Protein AF-A0A8T6C058-F1 (afdb_monomer)

Mean predicted aligned error: 5.4 Å

pLDDT: mean 85.82, std 13.47, range [37.56, 97.75]

Foldseek 3Di:
DKFKWKADKDDLDCVCVVVRVVRRCVDPQVVFAKKKWWWDDPPVATIIGIGGTPVRDDPPRDRPPIDMDMDDAPAKDKDKFFDPDPVVQVVVVVCVQPPVPDPDPGCSPIWMWMWHADPVRGIMIMIIDHDDD

Nearest PDB structures (foldseek):
  3gk6-assembly1_A  TM=6.425E-01  e=3.868E-03  Vibrio cholerae
  5xbi-assembly1_A  TM=6.183E-01  e=6.406E-03  Pseudomonas aeruginosa PAO1
  5xql-assembly1_A  TM=5.427E-01  e=1.577E-03  Pseudomonas aeruginosa
  5xbw-assembly1_C  TM=5.398E-01  e=9.485E-03  Pseudomonas aeruginosa PAO1
  5yc9-assembly1_C  TM=4.622E-01  e=5.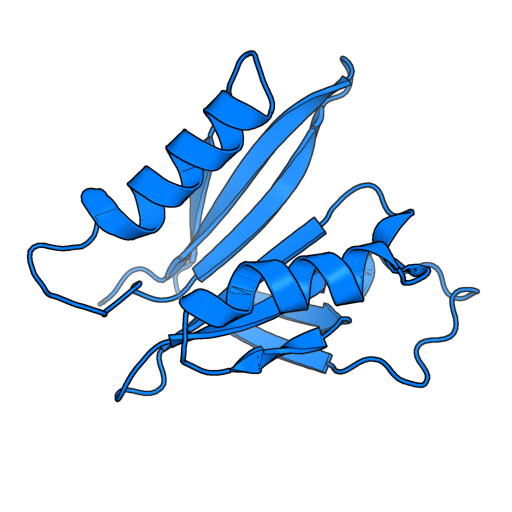119E-03  Pseudomonas aeruginosa

Structure (mmCIF, N/CA/C/O backbone):
data_AF-A0A8T6C058-F1
#
_entry.id   AF-A0A8T6C058-F1
#
loop_
_atom_site.group_PDB
_atom_site.id
_atom_site.type_symbol
_atom_site.label_atom_id
_atom_site.label_alt_id
_atom_site.label_comp_id
_atom_site.label_asym_id
_atom_site.label_entity_id
_atom_site.label_seq_id
_atom_site.pdbx_PDB_ins_code
_atom_site.Cartn_x
_atom_site.Cartn_y
_atom_site.Cartn_z
_atom_site.occupancy
_atom_site.B_iso_or_equiv
_atom_site.auth_seq_id
_atom_site.auth_comp_id
_atom_site.auth_asym_id
_atom_site.auth_atom_id
_atom_site.pdbx_PDB_model_num
ATOM 1 N N . MET A 1 1 ? -14.883 -6.422 -4.041 1.00 85.31 1 MET A N 1
ATOM 2 C CA . MET A 1 1 ? -14.403 -5.047 -4.307 1.00 85.31 1 MET A CA 1
ATOM 3 C C . MET A 1 1 ? -13.048 -5.140 -4.971 1.00 85.31 1 MET A C 1
ATOM 5 O O . MET A 1 1 ? -12.182 -5.838 -4.462 1.00 85.31 1 MET A O 1
ATOM 9 N N . LYS A 1 2 ? -12.894 -4.464 -6.107 1.00 91.44 2 LYS A N 1
ATOM 10 C CA . LYS A 1 2 ? -11.725 -4.571 -6.974 1.00 91.44 2 LYS A CA 1
ATOM 11 C C . LYS A 1 2 ? -10.902 -3.288 -6.917 1.00 91.44 2 LYS A C 1
ATOM 13 O O . LYS A 1 2 ? -11.465 -2.199 -7.030 1.00 91.44 2 LYS A O 1
ATOM 18 N N . PHE A 1 3 ? -9.592 -3.429 -6.763 1.00 93.88 3 PHE A N 1
ATOM 19 C CA . PHE A 1 3 ? -8.631 -2.335 -6.740 1.00 93.88 3 PHE A CA 1
ATOM 20 C C . PHE A 1 3 ? -7.533 -2.603 -7.762 1.00 93.88 3 PHE A C 1
ATOM 22 O O . PHE A 1 3 ? -7.009 -3.711 -7.842 1.00 93.88 3 PHE A O 1
ATOM 29 N N . THR A 1 4 ? -7.165 -1.572 -8.514 1.00 96.62 4 THR A N 1
ATOM 30 C CA . THR A 1 4 ? -6.049 -1.635 -9.458 1.00 96.62 4 THR A CA 1
ATOM 31 C C . THR A 1 4 ? -5.044 -0.563 -9.080 1.00 96.62 4 THR A C 1
ATOM 33 O O . THR A 1 4 ? -5.399 0.618 -9.001 1.00 96.62 4 THR A O 1
ATOM 36 N N . PHE A 1 5 ? -3.804 -0.975 -8.864 1.00 97.25 5 PHE A N 1
ATOM 37 C CA . PHE A 1 5 ? -2.679 -0.134 -8.491 1.00 97.25 5 PHE A CA 1
ATOM 38 C C . PHE A 1 5 ? -1.667 -0.048 -9.629 1.00 97.25 5 PHE A C 1
ATOM 40 O O . PHE A 1 5 ? -1.576 -0.944 -10.474 1.00 97.25 5 PHE A O 1
ATOM 47 N N . VAL A 1 6 ? -0.911 1.045 -9.633 1.00 97.75 6 VAL A N 1
ATOM 48 C CA . VAL A 1 6 ? 0.228 1.270 -10.528 1.00 97.75 6 VAL A CA 1
ATOM 49 C C . VAL A 1 6 ? 1.418 1.708 -9.683 1.00 97.75 6 VAL A C 1
ATOM 51 O O . VAL A 1 6 ? 1.252 2.527 -8.776 1.00 97.75 6 VAL A O 1
ATOM 54 N N . GLY A 1 7 ? 2.594 1.137 -9.929 1.00 97.69 7 GLY A N 1
ATOM 55 C CA . GLY A 1 7 ? 3.755 1.342 -9.067 1.00 97.69 7 GLY A CA 1
ATOM 56 C C . GLY A 1 7 ? 4.865 0.329 -9.307 1.00 97.69 7 GLY A C 1
ATOM 57 O O . GLY A 1 7 ? 5.223 0.063 -10.450 1.00 97.69 7 GLY A O 1
ATOM 58 N N . PHE A 1 8 ? 5.427 -0.206 -8.227 1.00 97.38 8 PHE A N 1
ATOM 59 C CA . PHE A 1 8 ? 6.530 -1.157 -8.268 1.00 97.38 8 PHE A CA 1
ATOM 60 C C . PHE A 1 8 ? 6.234 -2.384 -7.420 1.00 97.38 8 PHE A C 1
ATOM 62 O O . PHE A 1 8 ? 5.919 -2.279 -6.231 1.00 97.38 8 PHE A O 1
ATOM 69 N N . GLN A 1 9 ? 6.414 -3.551 -8.030 1.00 95.25 9 GLN A N 1
ATOM 70 C CA . GLN A 1 9 ? 6.396 -4.813 -7.314 1.00 95.25 9 GLN A CA 1
ATOM 71 C C . GLN A 1 9 ? 7.735 -5.042 -6.599 1.00 95.25 9 GLN A C 1
ATOM 73 O O . GLN A 1 9 ? 8.812 -4.891 -7.180 1.00 95.25 9 GLN A O 1
ATOM 78 N N . GLY A 1 10 ? 7.652 -5.398 -5.322 1.00 90.69 10 GLY A N 1
ATOM 79 C CA . GLY A 1 10 ? 8.772 -5.849 -4.511 1.00 90.69 10 GLY A CA 1
ATOM 80 C C . GLY A 1 10 ? 8.901 -7.371 -4.476 1.00 90.69 10 GLY A C 1
ATOM 81 O O . GLY A 1 10 ? 8.236 -8.092 -5.219 1.00 90.69 10 GLY A O 1
ATOM 82 N N . SER A 1 11 ? 9.786 -7.866 -3.613 1.00 86.75 11 SER A N 1
ATOM 83 C CA . SER A 1 11 ? 9.957 -9.307 -3.390 1.00 86.75 11 SER A CA 1
ATOM 84 C C . SER A 1 11 ? 9.071 -9.815 -2.247 1.00 86.75 11 SER A C 1
ATOM 86 O O . SER A 1 11 ? 8.401 -9.031 -1.581 1.00 86.75 11 SER A O 1
ATOM 88 N N . SER A 1 12 ? 9.088 -11.125 -1.998 1.00 81.81 12 SER A N 1
ATOM 89 C CA . SER A 1 12 ? 8.447 -11.735 -0.828 1.00 81.81 12 SER A CA 1
ATOM 90 C C . SER A 1 12 ? 9.237 -11.551 0.480 1.00 81.81 12 SER A C 1
ATOM 92 O O . SER A 1 12 ? 8.798 -12.008 1.535 1.00 81.81 12 SER A O 1
ATOM 94 N N . ASP A 1 13 ? 10.422 -10.930 0.420 1.00 80.75 13 ASP A N 1
ATOM 95 C CA . ASP A 1 13 ? 11.242 -10.579 1.579 1.00 80.75 13 ASP A CA 1
ATOM 96 C C . ASP A 1 13 ? 10.950 -9.139 2.021 1.00 80.75 13 ASP A C 1
ATOM 98 O O . ASP A 1 13 ? 11.353 -8.165 1.372 1.00 80.75 13 ASP A O 1
ATOM 102 N N . LEU A 1 14 ? 10.286 -9.002 3.169 1.00 78.31 14 LEU A N 1
ATOM 103 C CA . LEU A 1 14 ? 9.921 -7.711 3.756 1.00 78.31 14 LEU A CA 1
ATOM 104 C C . LEU A 1 14 ? 11.133 -6.839 4.111 1.00 78.31 14 LEU A C 1
ATOM 106 O O . LEU A 1 14 ? 10.982 -5.623 4.221 1.00 78.31 14 LEU A O 1
ATOM 110 N N . ALA A 1 15 ? 12.340 -7.404 4.235 1.00 81.94 15 ALA A N 1
ATOM 111 C CA . ALA A 1 15 ? 13.553 -6.604 4.401 1.00 81.94 15 ALA A CA 1
ATOM 112 C C . ALA A 1 15 ? 13.831 -5.698 3.184 1.00 81.94 15 ALA A C 1
ATOM 114 O O . ALA A 1 15 ? 14.503 -4.679 3.326 1.00 81.94 15 ALA A O 1
ATOM 115 N N . THR A 1 16 ? 13.272 -6.027 2.012 1.00 85.69 16 THR A N 1
ATOM 116 C CA . THR A 1 16 ? 13.389 -5.250 0.762 1.00 85.69 16 THR A CA 1
ATOM 117 C C . THR A 1 16 ? 12.280 -4.204 0.576 1.00 85.69 16 THR A C 1
ATOM 119 O O . THR A 1 16 ? 12.274 -3.449 -0.402 1.00 85.69 16 THR A O 1
ATOM 122 N N . LEU A 1 17 ? 11.325 -4.120 1.510 1.00 86.44 17 LEU A N 1
ATOM 123 C CA . LEU A 1 17 ? 10.255 -3.120 1.480 1.00 86.44 17 LEU A CA 1
ATOM 124 C C . LEU A 1 17 ? 10.787 -1.671 1.460 1.00 86.44 17 LEU A C 1
ATOM 126 O O . LEU A 1 17 ? 10.306 -0.894 0.628 1.00 86.44 17 LEU A O 1
ATOM 130 N N . PRO A 1 18 ? 11.801 -1.286 2.268 1.00 90.00 18 PRO A N 1
ATOM 131 C CA . PRO A 1 18 ? 12.387 0.054 2.202 1.00 90.00 18 PRO A CA 1
ATOM 132 C C . PRO A 1 18 ? 12.962 0.404 0.824 1.00 90.00 18 PRO A C 1
ATOM 134 O O . PRO A 1 18 ? 12.781 1.529 0.362 1.00 90.00 18 PRO A O 1
ATOM 137 N N . ASP A 1 19 ? 13.586 -0.553 0.131 1.00 92.94 19 ASP A N 1
ATOM 138 C CA . ASP A 1 19 ? 14.139 -0.334 -1.214 1.00 92.94 19 ASP A CA 1
ATOM 139 C C . ASP A 1 19 ? 13.031 -0.078 -2.242 1.00 92.94 19 ASP A C 1
ATOM 141 O O . ASP A 1 19 ? 13.172 0.748 -3.146 1.00 92.94 19 ASP A O 1
ATOM 145 N N . THR A 1 20 ? 11.891 -0.753 -2.079 1.00 94.69 20 THR A N 1
ATOM 146 C CA . THR A 1 20 ? 10.724 -0.579 -2.954 1.00 94.69 20 THR A CA 1
ATOM 147 C C . THR A 1 20 ? 10.085 0.794 -2.740 1.00 94.69 20 THR A C 1
ATOM 149 O O . THR A 1 20 ? 9.782 1.490 -3.711 1.00 94.69 20 THR A O 1
ATOM 152 N N . TRP A 1 21 ? 9.972 1.239 -1.485 1.00 94.44 21 TRP A N 1
ATOM 153 C CA . TRP A 1 21 ? 9.559 2.605 -1.154 1.00 94.44 21 TRP A CA 1
ATOM 154 C C . TRP A 1 21 ? 10.536 3.660 -1.672 1.00 94.44 21 TRP A C 1
ATOM 156 O O . TRP A 1 21 ? 10.098 4.676 -2.205 1.00 94.44 21 TRP A O 1
ATOM 166 N N . ALA A 1 22 ? 11.846 3.425 -1.573 1.00 95.38 22 ALA A N 1
ATOM 167 C CA . ALA A 1 22 ? 12.855 4.337 -2.106 1.00 95.38 22 ALA A CA 1
ATOM 168 C C . ALA A 1 22 ? 12.751 4.465 -3.635 1.00 95.38 22 ALA A C 1
ATOM 170 O O . ALA A 1 22 ? 12.794 5.573 -4.170 1.00 95.38 22 ALA A O 1
ATOM 171 N N . LYS A 1 23 ? 12.544 3.343 -4.339 1.00 96.44 23 LYS A N 1
ATOM 172 C CA . LYS A 1 23 ? 12.295 3.328 -5.787 1.00 96.44 23 LYS A CA 1
ATOM 173 C C . LYS A 1 23 ? 11.014 4.086 -6.147 1.00 96.44 23 LYS A C 1
ATOM 175 O O . LYS A 1 23 ? 11.028 4.889 -7.077 1.00 96.44 23 LYS A O 1
ATOM 180 N N . PHE A 1 24 ? 9.932 3.870 -5.397 1.00 96.31 24 PHE A N 1
ATOM 181 C CA . PHE A 1 24 ? 8.680 4.605 -5.567 1.00 96.31 24 PHE A CA 1
ATOM 182 C C . PHE A 1 24 ? 8.864 6.112 -5.346 1.00 96.31 24 PHE A C 1
ATOM 184 O O . PHE A 1 24 ? 8.458 6.899 -6.198 1.00 96.31 24 PHE A O 1
ATOM 191 N N . GLY A 1 25 ? 9.546 6.510 -4.269 1.00 95.12 25 GLY A N 1
ATOM 192 C CA . GLY A 1 25 ? 9.810 7.907 -3.910 1.00 95.12 25 GLY A CA 1
ATOM 193 C C . GLY A 1 25 ? 10.654 8.683 -4.926 1.00 95.12 25 GLY A C 1
ATOM 194 O O . GLY A 1 25 ? 10.600 9.907 -4.954 1.00 95.12 25 GLY A O 1
ATOM 195 N N . ALA A 1 26 ? 11.409 7.989 -5.782 1.00 95.56 26 ALA A N 1
ATOM 196 C CA . ALA A 1 26 ? 12.155 8.591 -6.887 1.00 95.56 26 ALA A CA 1
ATOM 197 C C . ALA A 1 26 ? 11.331 8.733 -8.185 1.00 95.56 26 ALA A C 1
ATOM 199 O O . ALA A 1 26 ? 11.856 9.200 -9.196 1.00 95.56 26 ALA A O 1
ATOM 200 N N . SER A 1 27 ? 10.068 8.298 -8.187 1.00 96.06 27 SER A N 1
ATOM 201 C CA . SER A 1 27 ? 9.197 8.296 -9.364 1.00 96.06 27 SER A CA 1
ATOM 202 C C . SER A 1 27 ? 8.190 9.446 -9.361 1.00 96.06 27 SER A C 1
ATOM 204 O O . SER A 1 27 ? 7.859 9.999 -8.316 1.00 96.06 27 SER A O 1
ATOM 206 N N . VAL A 1 28 ? 7.629 9.749 -10.535 1.00 94.62 28 VAL A N 1
ATOM 207 C CA . VAL A 1 28 ? 6.572 10.766 -10.692 1.00 94.62 28 VAL A CA 1
ATOM 208 C C . VAL A 1 28 ? 5.283 10.422 -9.929 1.00 94.62 28 VAL A C 1
ATOM 210 O O . VAL A 1 28 ? 4.520 11.313 -9.570 1.00 94.62 28 VAL A O 1
ATOM 213 N N . LEU A 1 29 ? 5.038 9.142 -9.624 1.00 94.88 29 LEU A N 1
ATOM 214 C CA . LEU A 1 29 ? 3.856 8.732 -8.856 1.00 94.88 29 LEU A CA 1
ATOM 215 C C . LEU A 1 29 ? 3.925 9.170 -7.387 1.00 94.88 29 LEU A C 1
ATOM 217 O O . LEU A 1 29 ? 2.875 9.288 -6.761 1.00 94.88 29 LEU A O 1
ATOM 221 N N . ALA A 1 30 ? 5.119 9.450 -6.851 1.00 93.38 30 ALA A N 1
ATOM 222 C CA . ALA A 1 30 ? 5.297 9.916 -5.474 1.00 93.38 30 ALA A CA 1
ATOM 223 C C . ALA A 1 30 ? 4.881 11.382 -5.254 1.00 93.38 30 ALA A C 1
ATOM 225 O O . ALA A 1 30 ? 4.850 11.851 -4.117 1.00 93.38 30 ALA A O 1
ATOM 226 N N . GLU A 1 31 ? 4.573 12.119 -6.327 1.00 92.31 31 GLU A N 1
ATOM 227 C CA . GLU A 1 31 ? 4.012 13.475 -6.252 1.00 92.31 31 GLU A CA 1
ATOM 228 C C . GLU A 1 31 ? 2.495 13.467 -5.991 1.00 92.31 31 GLU A C 1
ATOM 230 O O . GLU A 1 31 ? 1.895 14.514 -5.731 1.00 92.31 31 GLU A O 1
ATOM 235 N N . LEU A 1 32 ? 1.856 12.295 -6.068 1.00 92.44 32 LEU A N 1
ATOM 236 C CA . LEU A 1 32 ? 0.431 12.129 -5.806 1.00 92.44 32 LEU A CA 1
ATOM 237 C C . LEU A 1 32 ? 0.152 12.087 -4.290 1.00 92.44 32 LEU A C 1
ATOM 239 O O . LEU A 1 32 ? 1.017 11.732 -3.501 1.00 92.44 32 LEU A O 1
ATOM 243 N N . PRO A 1 33 ? -1.054 12.473 -3.838 1.00 86.69 33 PRO A N 1
ATOM 244 C CA . PRO A 1 33 ? -1.325 12.620 -2.405 1.00 86.69 33 PRO A CA 1
ATOM 245 C C . PRO A 1 33 ? -1.521 11.290 -1.663 1.00 86.69 33 PRO A C 1
ATOM 247 O O . PRO A 1 33 ? -1.264 11.224 -0.461 1.00 86.69 33 PRO A O 1
ATOM 250 N N . ASP A 1 34 ? -1.996 10.259 -2.367 1.00 91.88 34 ASP A N 1
ATOM 251 C CA . ASP A 1 34 ? -2.386 8.982 -1.776 1.00 91.88 34 ASP A CA 1
ATOM 252 C C . ASP A 1 34 ? -1.421 7.889 -2.239 1.00 91.88 34 ASP A C 1
ATOM 254 O O . ASP A 1 34 ? -1.418 7.506 -3.411 1.00 91.88 34 ASP A O 1
ATOM 258 N N . HIS A 1 35 ? -0.633 7.361 -1.306 1.00 95.12 35 HIS A N 1
ATOM 259 C CA . HIS A 1 35 ? 0.310 6.271 -1.558 1.00 95.12 35 HIS A CA 1
ATOM 260 C C . HIS A 1 35 ? -0.200 4.979 -0.951 1.00 95.12 35 HIS A C 1
ATOM 262 O O . HIS A 1 35 ? -0.945 4.992 0.026 1.00 95.12 35 HIS A O 1
ATOM 268 N N . SER A 1 36 ? 0.180 3.846 -1.519 1.00 95.62 36 SER A N 1
ATOM 269 C CA . SER A 1 36 ? -0.309 2.547 -1.086 1.00 95.62 36 SER A CA 1
ATOM 270 C C . SER A 1 36 ? 0.793 1.504 -1.034 1.00 95.62 36 SER A C 1
ATOM 272 O O . SER A 1 36 ? 1.661 1.476 -1.902 1.00 95.62 36 SER A O 1
ATOM 274 N N . CYS A 1 37 ? 0.704 0.617 -0.048 1.00 94.50 37 CYS A N 1
ATOM 275 C CA . CYS A 1 37 ? 1.421 -0.648 -0.008 1.00 94.50 37 CYS A CA 1
ATOM 276 C C . CYS A 1 37 ? 0.395 -1.785 0.002 1.00 94.50 37 CYS A C 1
ATOM 278 O O . CYS A 1 37 ? -0.492 -1.819 0.852 1.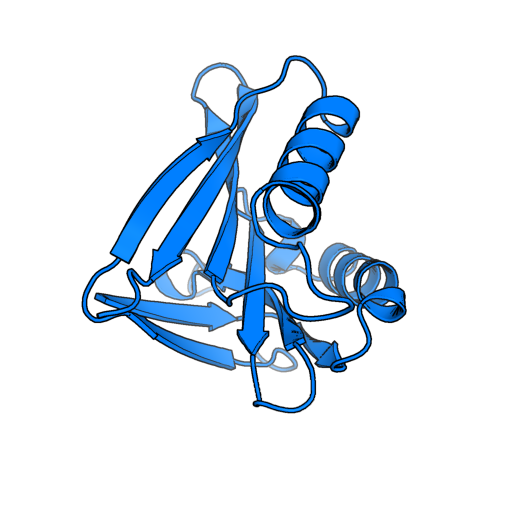00 94.50 37 CYS A O 1
ATOM 280 N N . VAL A 1 38 ? 0.484 -2.697 -0.958 1.00 93.56 38 VAL A N 1
ATOM 281 C CA . VAL A 1 38 ? -0.360 -3.891 -1.027 1.00 93.56 38 VAL A CA 1
ATOM 282 C C . VAL A 1 38 ? 0.479 -5.086 -0.620 1.00 93.56 38 VAL A C 1
ATOM 284 O O . VAL A 1 38 ? 1.521 -5.333 -1.218 1.00 93.56 38 VAL A O 1
ATOM 287 N N . TYR A 1 39 ? 0.010 -5.835 0.366 1.00 89.19 39 TYR A N 1
ATOM 288 C CA . TYR A 1 39 ? 0.601 -7.083 0.823 1.00 89.19 39 TYR A CA 1
ATOM 289 C C . TYR A 1 39 ? -0.206 -8.240 0.229 1.00 89.19 39 TYR A C 1
ATOM 291 O O . TYR A 1 39 ? -1.416 -8.338 0.449 1.00 89.19 39 TYR A O 1
ATOM 299 N N . VAL A 1 40 ? 0.449 -9.103 -0.545 1.00 85.94 40 VAL A N 1
ATOM 300 C CA . VAL A 1 40 ? -0.159 -10.249 -1.232 1.00 85.94 40 VAL A CA 1
ATOM 301 C C . VAL A 1 40 ? 0.514 -11.533 -0.740 1.00 85.94 40 VAL A C 1
ATOM 303 O O . VAL A 1 40 ? 1.657 -11.806 -1.120 1.00 85.94 40 VAL A O 1
ATOM 306 N N . PRO A 1 41 ? -0.162 -12.325 0.108 1.00 80.19 41 PRO A N 1
ATOM 307 C CA . PRO A 1 41 ? 0.326 -13.631 0.522 1.00 80.19 41 PRO A CA 1
ATOM 308 C C . PRO A 1 41 ? 0.321 -14.591 -0.668 1.00 80.19 41 PRO A C 1
ATOM 310 O O . PRO A 1 41 ? -0.683 -14.697 -1.371 1.00 80.19 41 PRO A O 1
ATOM 313 N N . ASP A 1 42 ? 1.416 -15.315 -0.880 1.00 72.38 42 ASP A N 1
ATOM 314 C CA . ASP A 1 42 ? 1.537 -16.324 -1.946 1.00 72.38 42 ASP A CA 1
ATOM 315 C C . ASP A 1 42 ? 1.563 -17.770 -1.409 1.00 72.38 42 ASP A C 1
ATOM 317 O O . ASP A 1 42 ? 1.757 -18.727 -2.159 1.00 72.38 42 ASP A O 1
ATOM 321 N N . GLY A 1 43 ? 1.345 -17.936 -0.099 1.00 66.69 43 GLY A N 1
ATOM 322 C CA . GLY A 1 43 ? 1.386 -19.223 0.600 1.00 66.69 43 GLY A CA 1
ATOM 323 C C . GLY A 1 43 ? 2.786 -19.665 1.044 1.00 66.69 43 GLY A C 1
ATOM 324 O O . GLY A 1 43 ? 2.894 -20.652 1.770 1.00 66.69 43 GLY A O 1
ATOM 325 N N . VAL A 1 44 ? 3.841 -18.942 0.657 1.00 67.06 44 VAL A N 1
ATOM 326 C CA . VAL A 1 44 ? 5.231 -19.156 1.105 1.00 67.06 44 VAL A CA 1
ATOM 327 C C . VAL A 1 44 ? 5.758 -17.935 1.865 1.00 67.06 44 VAL A C 1
ATOM 329 O O . VAL A 1 44 ? 6.517 -18.075 2.821 1.00 67.06 44 VAL A O 1
ATOM 332 N N . GLY A 1 45 ? 5.320 -16.745 1.472 1.00 70.94 45 GLY A N 1
ATOM 333 C CA . GLY A 1 45 ? 5.597 -15.473 2.112 1.00 70.94 45 GLY A CA 1
ATOM 334 C C . GLY A 1 45 ? 4.586 -14.421 1.669 1.00 70.94 45 GLY A C 1
ATOM 335 O O . GLY A 1 45 ? 3.439 -14.732 1.332 1.00 70.94 45 GLY A O 1
ATOM 336 N N . VAL A 1 46 ? 5.010 -13.159 1.692 1.00 77.94 46 VAL A N 1
ATOM 337 C CA . VAL A 1 46 ? 4.154 -12.019 1.361 1.00 77.94 46 VAL A CA 1
ATOM 338 C C . VAL A 1 46 ? 4.902 -11.109 0.407 1.00 77.94 46 VAL A C 1
ATOM 340 O O . VAL A 1 46 ? 5.855 -10.444 0.801 1.00 77.94 46 VAL A O 1
ATOM 343 N N . THR A 1 47 ? 4.461 -11.075 -0.847 1.00 87.31 47 THR A N 1
ATOM 344 C CA . THR A 1 47 ? 4.951 -10.093 -1.817 1.00 87.31 47 THR A CA 1
ATOM 345 C C . THR A 1 47 ? 4.327 -8.740 -1.508 1.00 87.31 47 THR A C 1
ATOM 347 O O . THR A 1 47 ? 3.125 -8.660 -1.249 1.00 87.31 47 THR A O 1
ATOM 350 N N . HIS A 1 48 ? 5.113 -7.668 -1.562 1.00 90.50 48 HIS A N 1
ATOM 351 C CA . HIS A 1 48 ? 4.589 -6.308 -1.451 1.00 90.50 48 HIS A CA 1
ATOM 352 C C . HIS A 1 48 ? 4.594 -5.567 -2.787 1.00 90.50 48 HIS A C 1
ATOM 354 O O . HIS A 1 48 ? 5.414 -5.816 -3.670 1.00 90.50 48 HIS A O 1
ATOM 360 N N . PHE A 1 49 ? 3.682 -4.613 -2.924 1.00 95.56 49 PHE A N 1
ATOM 361 C CA . PHE A 1 49 ? 3.589 -3.710 -4.064 1.00 95.56 49 PHE A CA 1
ATOM 362 C C . PHE A 1 49 ? 3.392 -2.288 -3.560 1.00 95.56 49 PHE A C 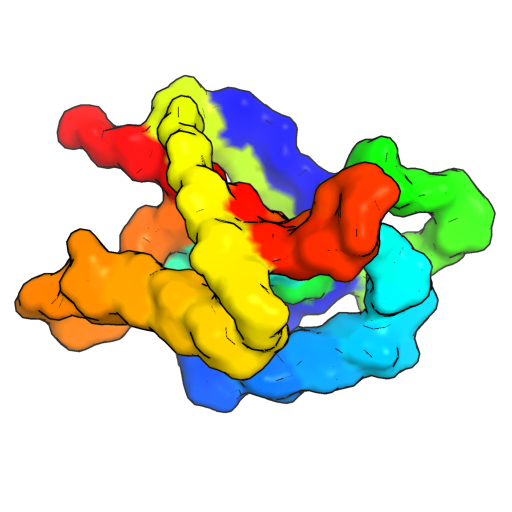1
ATOM 364 O O . PHE A 1 49 ? 2.423 -2.019 -2.853 1.00 95.56 49 PHE A O 1
ATOM 371 N N . VAL A 1 50 ? 4.282 -1.373 -3.935 1.00 97.25 50 VAL A N 1
ATOM 372 C CA . VAL A 1 50 ? 4.188 0.040 -3.548 1.00 97.25 50 VAL A CA 1
ATOM 373 C C . VAL A 1 50 ? 3.734 0.852 -4.748 1.00 97.25 50 VAL A C 1
ATOM 375 O O . VAL A 1 50 ? 4.336 0.772 -5.817 1.00 97.25 50 VAL A O 1
ATOM 378 N N . GLY A 1 51 ? 2.687 1.649 -4.587 1.00 97.38 51 GLY A N 1
ATOM 379 C CA . GLY A 1 51 ? 2.126 2.399 -5.699 1.00 97.38 51 GLY A CA 1
ATOM 380 C C . GLY A 1 51 ? 0.998 3.333 -5.306 1.00 97.38 51 GLY A C 1
ATOM 381 O O . GLY A 1 51 ? 0.880 3.762 -4.163 1.00 97.38 51 GLY A O 1
ATOM 382 N N . VAL A 1 52 ? 0.149 3.630 -6.280 1.00 97.12 52 VAL A N 1
ATOM 383 C CA . VAL A 1 52 ? -1.047 4.464 -6.128 1.00 97.12 52 VAL A CA 1
ATOM 384 C C . VAL A 1 52 ? -2.240 3.778 -6.781 1.00 97.12 52 VAL A C 1
ATOM 386 O O . VAL A 1 52 ? -2.077 2.924 -7.656 1.00 97.12 52 VAL A O 1
ATOM 389 N N . LEU A 1 53 ? -3.456 4.159 -6.393 1.00 96.25 53 LEU A N 1
ATOM 390 C CA . LEU A 1 53 ? -4.662 3.701 -7.082 1.00 96.25 53 LEU A CA 1
ATOM 391 C C . LEU A 1 53 ? -4.673 4.227 -8.522 1.00 96.25 53 LEU A C 1
ATOM 393 O O . LEU A 1 53 ? -4.655 5.434 -8.742 1.00 96.25 53 LEU A O 1
ATOM 397 N N . SER A 1 54 ? -4.790 3.327 -9.498 1.00 95.75 54 SER A N 1
ATOM 398 C CA . SER A 1 54 ? -4.847 3.657 -10.933 1.00 95.75 54 SER A CA 1
ATOM 399 C C . SER A 1 54 ? -5.904 4.717 -11.255 1.00 95.75 54 SER A C 1
ATOM 401 O O . SER A 1 54 ? -5.626 5.674 -11.965 1.00 95.75 54 SER A O 1
ATOM 403 N N . ALA A 1 55 ? -7.091 4.615 -10.648 1.00 94.31 55 ALA A N 1
ATOM 404 C CA . ALA A 1 55 ? -8.189 5.569 -10.818 1.00 94.31 55 ALA A CA 1
ATOM 405 C C . ALA A 1 55 ? -7.894 6.983 -10.273 1.00 94.31 55 ALA A C 1
ATOM 407 O O . ALA A 1 55 ? -8.705 7.892 -10.450 1.00 94.31 55 ALA A O 1
ATOM 408 N N . LYS A 1 56 ? -6.781 7.165 -9.554 1.00 93.81 56 LYS A N 1
ATOM 409 C CA . LYS A 1 56 ? -6.307 8.450 -9.027 1.00 93.81 56 LYS A CA 1
ATOM 410 C C . LYS A 1 56 ? -5.124 9.011 -9.813 1.00 93.81 56 LYS A C 1
ATOM 412 O O . LYS A 1 56 ? -4.711 10.129 -9.520 1.00 93.81 56 LYS A O 1
ATOM 417 N N . VAL A 1 57 ? -4.603 8.277 -10.797 1.00 95.06 57 VAL A N 1
ATOM 418 C CA . VAL A 1 57 ? -3.521 8.762 -11.654 1.00 95.06 57 VAL A CA 1
ATOM 419 C C . VAL A 1 57 ? -4.104 9.673 -12.740 1.00 95.06 57 VAL A C 1
ATOM 421 O O . VAL A 1 57 ? -4.978 9.235 -13.485 1.00 95.06 57 VAL A O 1
ATOM 424 N N . PRO A 1 58 ? -3.651 10.933 -12.854 1.00 95.19 58 PRO A N 1
ATOM 425 C CA . PRO A 1 58 ? -4.046 11.807 -13.952 1.00 95.19 58 PRO A CA 1
ATOM 426 C C . PRO A 1 58 ? -3.563 11.293 -15.315 1.00 95.19 58 PRO A C 1
ATOM 428 O O . PRO A 1 58 ? -2.421 10.859 -15.439 1.00 95.19 58 PRO A O 1
ATOM 431 N N . ASP A 1 59 ? -4.370 11.479 -16.363 1.00 94.06 59 ASP A N 1
ATOM 432 C CA . ASP A 1 59 ? -4.087 10.996 -17.730 1.00 94.06 59 ASP A CA 1
ATOM 433 C C . ASP A 1 59 ? -2.757 11.488 -18.337 1.00 94.06 59 ASP A C 1
ATOM 435 O O . ASP A 1 59 ? -2.261 10.916 -19.305 1.00 94.06 59 ASP A O 1
ATOM 439 N N . HIS A 1 60 ? -2.185 12.575 -17.809 1.00 92.25 60 HIS A N 1
ATOM 440 C CA . HIS A 1 60 ? -0.931 13.148 -18.302 1.00 92.25 60 HIS A CA 1
ATOM 441 C C . HIS A 1 60 ? 0.323 12.497 -17.705 1.00 92.25 60 HIS A C 1
ATOM 443 O O . HIS A 1 60 ? 1.422 12.780 -18.181 1.00 92.25 60 HIS A O 1
ATOM 449 N N . ILE A 1 61 ? 0.188 11.669 -16.663 1.00 93.44 61 ILE A N 1
ATOM 450 C CA . ILE A 1 61 ? 1.319 10.938 -16.095 1.00 93.44 61 ILE A CA 1
ATOM 451 C C . ILE A 1 61 ? 1.560 9.690 -16.955 1.00 93.44 61 ILE A C 1
ATOM 453 O O . ILE A 1 61 ? 0.689 8.819 -17.013 1.00 93.44 61 ILE A O 1
ATOM 457 N N . PRO A 1 62 ? 2.720 9.565 -17.627 1.00 92.44 62 PRO A N 1
ATOM 458 C CA . PRO A 1 62 ? 3.028 8.370 -18.396 1.00 92.44 62 PRO A CA 1
ATOM 459 C C . PRO A 1 62 ? 3.203 7.179 -17.450 1.00 92.44 62 PRO A C 1
ATOM 461 O O . PRO A 1 62 ? 3.964 7.248 -16.486 1.00 92.44 62 PRO A O 1
ATOM 464 N N . LEU A 1 63 ? 2.513 6.078 -17.746 1.00 93.88 63 LEU A N 1
ATOM 465 C CA . LEU A 1 63 ? 2.582 4.847 -16.951 1.00 93.88 63 LEU A CA 1
ATOM 466 C C . LEU A 1 63 ? 3.624 3.841 -17.469 1.00 93.88 63 LEU A C 1
ATOM 468 O O . LEU A 1 63 ? 3.759 2.742 -16.934 1.00 93.88 63 LEU A O 1
ATOM 472 N N . GLU A 1 64 ? 4.369 4.203 -18.513 1.00 92.75 64 GLU A N 1
ATOM 473 C CA . GLU A 1 64 ? 5.444 3.377 -19.058 1.00 92.75 64 GLU A CA 1
ATOM 474 C C . GLU A 1 64 ? 6.551 3.183 -18.011 1.00 92.75 64 GLU A C 1
ATOM 476 O O . GLU A 1 64 ? 7.087 4.146 -17.467 1.00 92.75 64 GLU A O 1
ATOM 481 N N . GLY A 1 65 ? 6.903 1.926 -17.733 1.00 91.19 65 GLY A N 1
ATOM 482 C CA . GLY A 1 65 ? 7.930 1.580 -16.745 1.00 91.19 65 GLY A CA 1
ATOM 483 C C . GLY A 1 65 ? 7.414 1.340 -15.324 1.00 91.19 65 GLY A C 1
ATOM 484 O O . GLY A 1 65 ? 8.227 1.039 -14.449 1.00 91.19 65 GLY A O 1
ATOM 485 N N . PHE A 1 66 ? 6.098 1.419 -15.103 1.00 96.50 66 PHE A N 1
ATOM 486 C CA . PHE A 1 66 ? 5.457 0.981 -13.864 1.00 96.50 66 PHE A CA 1
ATOM 487 C C . PHE A 1 66 ? 4.787 -0.384 -14.029 1.00 96.50 66 PHE A C 1
ATOM 489 O O . PHE A 1 66 ? 4.248 -0.715 -15.087 1.00 96.50 66 PHE A O 1
ATOM 496 N N . ASP A 1 67 ? 4.790 -1.151 -12.947 1.00 97.38 67 ASP A N 1
ATOM 497 C CA . ASP A 1 67 ? 4.029 -2.384 -12.817 1.00 97.38 67 ASP A CA 1
ATOM 498 C C . ASP A 1 67 ? 2.555 -2.057 -12.525 1.00 97.38 67 ASP A C 1
ATOM 500 O O . ASP A 1 67 ? 2.230 -0.986 -11.999 1.00 97.38 67 ASP A O 1
ATOM 504 N N . SER A 1 68 ? 1.653 -2.996 -12.820 1.00 96.94 68 SER A N 1
ATOM 505 C CA . SER A 1 68 ? 0.247 -2.910 -12.419 1.00 96.94 68 SER A CA 1
ATOM 506 C C . SER A 1 68 ? -0.153 -4.132 -11.607 1.00 96.94 68 SER A C 1
ATOM 508 O O . SER A 1 68 ? 0.158 -5.262 -11.981 1.00 96.94 68 SER A O 1
ATOM 510 N N . LEU A 1 69 ? -0.860 -3.889 -10.505 1.00 96.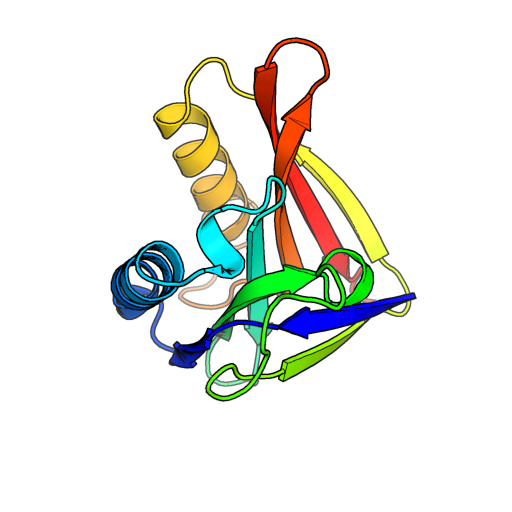00 69 LEU A N 1
ATOM 511 C CA . LEU A 1 69 ? -1.386 -4.929 -9.633 1.00 96.00 69 LEU A CA 1
ATOM 512 C C . LEU A 1 69 ? -2.894 -4.770 -9.496 1.00 96.00 69 LEU A C 1
ATOM 514 O O . LEU A 1 69 ? -3.391 -3.709 -9.123 1.00 96.00 69 LEU A O 1
ATOM 518 N N . GLU A 1 70 ? -3.613 -5.851 -9.748 1.00 95.19 70 GLU A N 1
ATOM 519 C CA . GLU A 1 70 ? -5.040 -5.950 -9.495 1.00 95.19 70 GLU A CA 1
ATOM 520 C C . GLU A 1 70 ? -5.282 -6.878 -8.307 1.00 95.19 70 GLU A C 1
ATOM 522 O O . GLU A 1 70 ? -4.779 -7.999 -8.279 1.00 95.19 70 GLU A O 1
ATOM 527 N N . VAL A 1 71 ? -6.060 -6.409 -7.333 1.00 90.88 71 VAL A N 1
ATOM 528 C CA . VAL A 1 71 ? -6.506 -7.210 -6.191 1.00 90.88 71 VAL A CA 1
ATOM 529 C C . VAL A 1 71 ? -8.014 -7.105 -6.039 1.00 90.88 71 VAL A C 1
ATOM 531 O O . VAL A 1 71 ? -8.615 -6.043 -6.226 1.00 90.88 71 VAL A O 1
ATOM 534 N N . GLU A 1 72 ? -8.632 -8.223 -5.684 1.00 89.56 72 GLU A N 1
ATOM 535 C CA . GLU A 1 72 ? -10.063 -8.315 -5.449 1.00 89.56 72 GLU A CA 1
ATOM 536 C C . GLU A 1 72 ? -10.323 -8.943 -4.081 1.00 89.56 72 GLU A C 1
ATOM 538 O O . GLU A 1 72 ? -9.830 -10.025 -3.779 1.00 89.56 72 GLU A O 1
ATOM 543 N N . TYR A 1 73 ? -11.102 -8.245 -3.255 1.00 84.94 73 TYR A N 1
ATOM 544 C CA . TYR A 1 73 ? -11.537 -8.718 -1.942 1.00 84.94 73 TYR A CA 1
ATOM 545 C C . TYR A 1 73 ? -13.047 -8.873 -1.925 1.00 84.94 73 TYR A C 1
ATOM 547 O O . TYR A 1 73 ? -13.765 -7.899 -2.153 1.00 84.94 73 TYR A O 1
ATOM 555 N N . GLU A 1 74 ? -13.541 -10.076 -1.653 1.00 80.19 74 GLU A N 1
ATOM 556 C CA . GLU A 1 74 ? -14.978 -10.353 -1.620 1.00 80.19 74 GLU A CA 1
ATOM 557 C C . GLU A 1 74 ? -15.654 -9.658 -0.428 1.00 80.19 74 GLU A C 1
ATOM 559 O O . GLU A 1 74 ? -16.649 -8.951 -0.604 1.00 80.19 74 GLU A O 1
ATOM 564 N N . PHE A 1 75 ? -15.026 -9.732 0.750 1.00 78.44 75 PHE A N 1
ATOM 565 C CA . PHE A 1 75 ? -15.524 -9.153 2.000 1.00 78.44 75 PHE A CA 1
ATOM 566 C C . PHE A 1 75 ? -14.501 -8.190 2.622 1.00 78.44 75 PHE A C 1
ATOM 568 O O . PHE A 1 75 ? -13.855 -8.529 3.618 1.00 78.44 75 PHE A O 1
ATOM 575 N N . PRO A 1 76 ? -14.307 -6.990 2.042 1.00 84.56 76 PRO A N 1
ATOM 57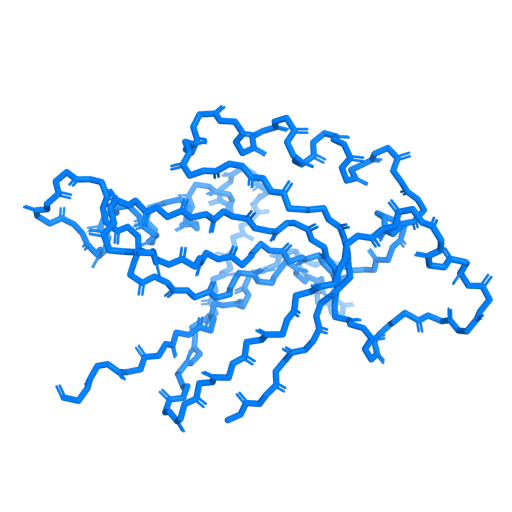6 C CA . PRO A 1 76 ? -13.356 -6.037 2.580 1.00 84.56 76 PRO A CA 1
ATOM 577 C C . PRO A 1 76 ? -13.884 -5.402 3.871 1.00 84.56 76 PRO A C 1
ATOM 579 O O . PRO A 1 76 ? -15.040 -4.984 3.950 1.00 84.56 76 PRO A O 1
ATOM 582 N N . THR A 1 77 ? -13.011 -5.258 4.861 1.00 86.00 77 THR A N 1
ATOM 583 C CA . THR A 1 77 ? -13.215 -4.381 6.017 1.00 86.00 77 THR A CA 1
ATOM 584 C C . THR A 1 77 ? -12.133 -3.309 6.049 1.00 86.00 77 THR A C 1
ATOM 586 O O . THR A 1 77 ? -11.030 -3.515 5.539 1.00 86.00 77 THR A O 1
ATOM 589 N N . THR A 1 78 ? -12.449 -2.161 6.645 1.00 90.38 78 THR A N 1
ATOM 590 C CA . THR A 1 78 ? -11.559 -1.000 6.677 1.00 90.38 78 THR A CA 1
ATOM 591 C C . THR A 1 78 ? -11.264 -0.583 8.111 1.00 90.38 78 THR A C 1
ATOM 593 O O . THR A 1 78 ? -12.176 -0.432 8.926 1.00 90.38 78 THR A O 1
ATOM 596 N N . ARG A 1 79 ? -9.990 -0.326 8.416 1.00 90.81 79 ARG A N 1
ATOM 597 C CA . ARG A 1 79 ? -9.537 0.247 9.688 1.00 90.81 79 ARG A CA 1
ATOM 598 C C . ARG A 1 79 ? -8.753 1.528 9.429 1.00 90.81 79 ARG A C 1
ATOM 600 O O . ARG A 1 79 ? -7.860 1.554 8.594 1.00 90.81 79 ARG A O 1
ATOM 607 N N . ILE A 1 80 ? -9.076 2.589 10.165 1.00 93.94 80 ILE A N 1
ATOM 608 C CA . ILE A 1 80 ? -8.355 3.864 10.085 1.00 93.94 80 ILE A CA 1
ATOM 609 C C . ILE A 1 80 ? -7.357 3.954 11.236 1.00 93.94 80 ILE A C 1
ATOM 611 O O . ILE A 1 80 ? -7.729 3.794 12.400 1.00 93.94 80 ILE A O 1
ATOM 615 N N . LEU A 1 81 ? -6.100 4.238 10.907 1.00 93.69 8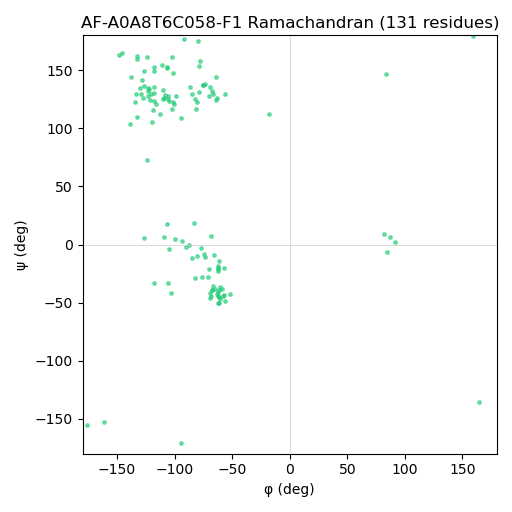1 LEU A N 1
ATOM 616 C CA . LEU A 1 81 ? -5.042 4.543 11.859 1.00 93.69 81 LEU A CA 1
ATOM 617 C C . LEU A 1 81 ? -4.661 6.016 11.749 1.00 93.69 81 LEU A C 1
ATOM 619 O O . LEU A 1 81 ? -4.300 6.503 10.681 1.00 93.69 81 LEU A O 1
ATOM 623 N N . THR A 1 82 ? -4.710 6.721 12.873 1.00 93.88 82 THR A N 1
ATOM 624 C CA . THR A 1 82 ? -4.277 8.117 12.985 1.00 93.88 82 THR A CA 1
ATOM 625 C C . THR A 1 82 ? -3.119 8.227 13.967 1.00 93.88 82 THR A C 1
ATOM 627 O O . THR A 1 82 ? -3.042 7.475 14.948 1.00 93.88 82 THR A O 1
ATOM 630 N N . ALA A 1 83 ? -2.238 9.192 13.744 1.00 89.75 83 ALA A N 1
ATOM 631 C CA . ALA A 1 83 ? -1.125 9.493 14.632 1.00 89.75 83 ALA A CA 1
ATOM 632 C C . ALA A 1 83 ? -0.804 10.990 14.600 1.00 89.75 83 ALA A C 1
ATOM 634 O O . ALA A 1 83 ? -1.244 11.694 13.690 1.00 89.75 83 ALA A O 1
ATOM 635 N N . GLU A 1 84 ? -0.061 11.471 15.595 1.00 87.44 84 GLU A N 1
ATOM 636 C CA . GLU A 1 84 ? 0.363 12.875 15.636 1.00 87.44 84 GLU A CA 1
ATOM 637 C C . GLU A 1 84 ? 1.602 13.119 14.768 1.00 87.44 84 GLU A C 1
ATOM 639 O O . GLU A 1 84 ? 1.763 14.210 14.220 1.00 87.44 84 GLU A O 1
ATOM 644 N N . THR A 1 85 ? 2.451 12.098 14.604 1.00 87.75 85 THR A N 1
ATOM 645 C CA . THR A 1 85 ? 3.646 12.154 13.753 1.00 87.75 85 THR A CA 1
ATOM 646 C C . THR A 1 85 ? 3.660 11.046 12.707 1.00 87.75 85 THR A C 1
ATOM 648 O O . THR A 1 85 ? 2.971 10.029 12.820 1.00 87.75 85 THR A O 1
ATOM 651 N N . GLU A 1 86 ? 4.474 11.241 11.672 1.00 86.12 86 GLU A N 1
ATOM 652 C CA . GLU A 1 86 ? 4.679 10.250 10.619 1.00 86.12 86 GLU A CA 1
ATOM 653 C C . GLU A 1 86 ? 5.404 9.004 11.135 1.00 86.12 86 GLU A C 1
ATOM 655 O O . GLU A 1 86 ? 5.003 7.894 10.788 1.00 86.12 86 GLU A O 1
ATOM 660 N N . GLU A 1 87 ? 6.395 9.150 12.024 1.00 87.69 87 GLU A N 1
ATOM 661 C CA . GLU A 1 87 ? 7.057 7.987 12.625 1.00 87.69 87 GLU A CA 1
ATOM 662 C C . GLU A 1 87 ? 6.093 7.173 13.494 1.00 87.69 87 GLU A C 1
ATOM 664 O O . GLU A 1 87 ? 6.130 5.941 13.494 1.00 87.69 87 GLU A O 1
ATOM 669 N N . GLU A 1 88 ? 5.203 7.844 14.230 1.00 90.69 88 GLU A N 1
ATOM 670 C CA . GLU A 1 88 ? 4.197 7.165 15.041 1.00 90.69 88 GLU A CA 1
ATOM 671 C C . GLU A 1 88 ? 3.167 6.444 14.161 1.00 90.69 88 GLU A C 1
ATOM 673 O O . GLU A 1 88 ? 2.778 5.316 14.479 1.00 90.69 88 GLU A O 1
ATOM 678 N N . LEU A 1 89 ? 2.755 7.056 13.045 1.00 91.38 89 LEU A N 1
ATOM 679 C CA . LEU A 1 89 ? 1.868 6.425 12.072 1.00 91.38 89 LEU A CA 1
ATOM 680 C C . LEU A 1 89 ? 2.518 5.176 11.472 1.00 91.38 89 LEU A C 1
ATOM 682 O O . LEU A 1 89 ? 1.919 4.105 11.522 1.00 91.38 89 LEU A O 1
ATOM 686 N N . ALA A 1 90 ? 3.757 5.290 10.985 1.00 86.69 90 ALA A N 1
ATOM 687 C CA . ALA A 1 90 ? 4.509 4.172 10.422 1.00 86.69 90 ALA A CA 1
ATOM 688 C C . ALA A 1 90 ? 4.653 3.022 11.431 1.00 86.69 90 ALA A C 1
ATOM 690 O O . ALA A 1 90 ? 4.396 1.865 11.100 1.00 86.69 90 ALA A O 1
ATOM 691 N N . ARG A 1 91 ? 4.967 3.334 12.697 1.00 87.25 91 ARG A N 1
ATOM 692 C CA . ARG A 1 91 ? 5.018 2.337 13.775 1.00 87.25 91 ARG A CA 1
ATOM 693 C C . ARG A 1 91 ? 3.662 1.668 14.003 1.00 87.25 91 ARG A C 1
ATOM 695 O O . ARG A 1 91 ? 3.617 0.453 14.150 1.00 87.25 91 ARG A O 1
ATOM 702 N N . LYS A 1 92 ? 2.561 2.428 14.049 1.00 90.44 92 LYS A N 1
A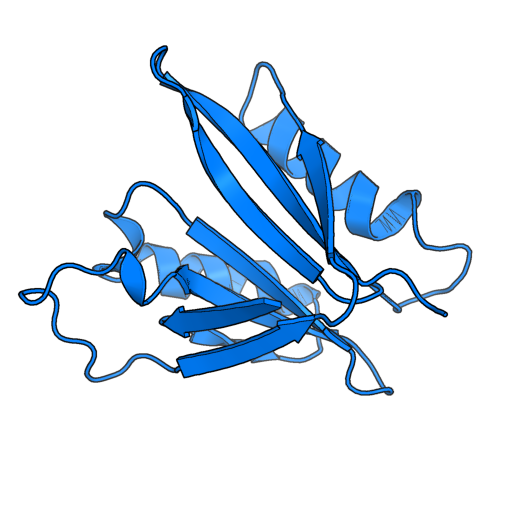TOM 703 C CA . LYS A 1 92 ? 1.205 1.879 14.238 1.00 90.44 92 LYS A CA 1
ATOM 704 C C . LYS A 1 92 ? 0.807 0.938 13.106 1.00 90.44 92 LYS A C 1
ATOM 706 O O . LYS A 1 92 ? 0.188 -0.085 13.377 1.00 90.44 92 LYS A O 1
ATOM 711 N N . ILE A 1 93 ? 1.162 1.268 11.867 1.00 88.31 93 ILE A N 1
ATOM 712 C CA . ILE A 1 93 ? 0.882 0.408 10.717 1.00 88.31 93 ILE A CA 1
ATOM 713 C C . ILE A 1 93 ? 1.739 -0.858 10.771 1.00 88.31 93 ILE A C 1
ATOM 715 O O . ILE A 1 93 ? 1.208 -1.960 10.654 1.00 88.31 93 ILE A O 1
ATOM 719 N N . TYR A 1 94 ? 3.039 -0.720 11.045 1.00 82.06 94 TYR A N 1
ATOM 720 C CA . TYR A 1 94 ? 3.924 -1.866 11.235 1.00 82.06 94 TYR A CA 1
ATOM 721 C C . TYR A 1 94 ? 3.409 -2.791 12.343 1.00 82.06 94 TYR A C 1
ATOM 723 O O . TYR A 1 94 ? 3.272 -3.991 12.127 1.00 82.06 94 TYR A O 1
ATOM 731 N N . GLU A 1 95 ? 3.055 -2.250 13.512 1.00 82.81 95 GLU A N 1
ATOM 732 C CA . GLU A 1 95 ? 2.456 -3.014 14.612 1.00 82.81 95 GLU A CA 1
ATOM 733 C C . GLU A 1 95 ? 1.127 -3.663 14.219 1.00 82.81 95 GLU A C 1
ATOM 735 O O . GLU A 1 95 ? 0.856 -4.778 14.646 1.00 82.81 95 GLU A O 1
ATOM 740 N N . PHE A 1 96 ? 0.298 -3.010 13.408 1.00 84.44 96 PHE A N 1
ATOM 741 C CA . PHE A 1 96 ? -0.938 -3.621 12.935 1.00 84.44 96 PHE A CA 1
ATOM 742 C C . PHE A 1 96 ? -0.645 -4.868 12.085 1.00 84.44 96 PHE A C 1
ATOM 744 O O . PHE A 1 96 ? -1.164 -5.945 12.368 1.00 84.44 96 PHE A O 1
ATOM 751 N N . TRP A 1 97 ? 0.240 -4.752 11.093 1.00 78.00 97 TRP A N 1
ATOM 752 C CA . TRP A 1 97 ? 0.555 -5.869 10.201 1.00 78.00 97 TRP A CA 1
ATOM 753 C C . TRP A 1 97 ? 1.370 -6.979 10.873 1.00 78.00 97 TRP A C 1
ATOM 755 O O . TRP A 1 97 ? 1.271 -8.135 10.465 1.00 78.00 97 TRP A O 1
ATOM 765 N N . THR A 1 98 ? 2.167 -6.649 11.896 1.00 72.38 98 THR A N 1
ATOM 766 C CA . THR A 1 98 ? 3.092 -7.597 12.543 1.00 72.38 98 THR A CA 1
ATOM 767 C C . THR A 1 98 ? 2.654 -8.094 13.919 1.00 72.38 98 THR A C 1
ATOM 769 O O . THR A 1 98 ? 2.953 -9.233 14.251 1.00 72.38 98 THR A O 1
ATOM 772 N N . ARG A 1 99 ? 1.960 -7.289 14.735 1.00 62.19 99 ARG A N 1
ATOM 773 C CA . ARG A 1 99 ? 1.582 -7.629 16.123 1.00 62.19 99 ARG A CA 1
ATOM 774 C C . ARG A 1 99 ? 0.118 -8.028 16.259 1.00 62.19 99 ARG A C 1
ATOM 776 O O . ARG A 1 99 ? -0.168 -8.987 16.965 1.00 62.19 99 ARG A O 1
ATOM 7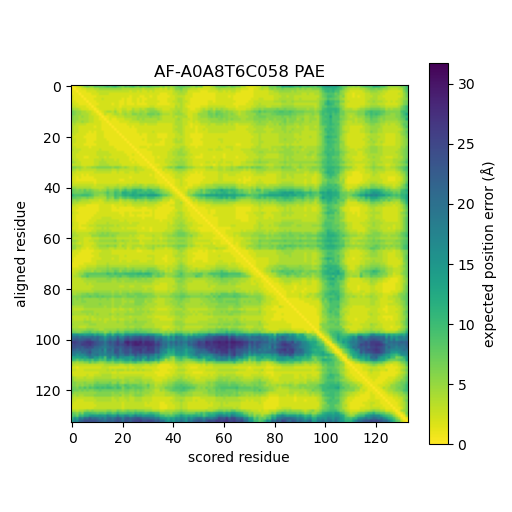83 N N . ASP A 1 100 ? -0.802 -7.328 15.593 1.00 53.00 100 ASP A N 1
ATOM 784 C CA . ASP A 1 100 ? -2.238 -7.647 15.686 1.00 53.00 100 ASP A CA 1
ATOM 785 C C . ASP A 1 100 ? -2.595 -8.937 14.910 1.00 53.00 100 ASP A C 1
ATOM 787 O O . ASP A 1 100 ? -3.700 -9.459 15.075 1.00 53.00 100 ASP A O 1
ATOM 791 N N . HIS A 1 101 ? -1.677 -9.472 14.088 1.00 53.09 101 HIS A N 1
ATOM 792 C CA . HIS A 1 101 ? -1.918 -10.612 13.193 1.00 53.09 101 HIS A CA 1
ATOM 793 C C . HIS A 1 101 ? -0.923 -11.789 13.322 1.00 53.09 101 HIS A C 1
ATOM 795 O O . HIS A 1 101 ? -1.085 -12.750 12.575 1.00 53.09 101 HIS A O 1
ATOM 801 N N . TYR A 1 102 ? 0.031 -11.798 14.280 1.00 49.09 102 TYR A N 1
ATOM 802 C CA . TYR A 1 102 ? 0.994 -12.913 14.411 1.00 49.09 102 TYR A CA 1
ATOM 803 C C . TYR A 1 102 ? 1.344 -13.408 15.821 1.00 49.09 102 TYR A C 1
ATOM 805 O O . TYR A 1 102 ? 2.237 -12.898 16.490 1.00 49.09 102 TYR A O 1
ATOM 813 N N . GLU A 1 103 ? 0.757 -14.562 16.153 1.00 37.56 103 GLU A N 1
ATOM 814 C CA . GLU A 1 103 ? 1.435 -15.677 16.835 1.00 37.56 103 GLU A CA 1
ATOM 815 C C . GLU A 1 103 ? 2.212 -16.592 15.846 1.00 37.56 103 GLU A C 1
ATOM 817 O O . GLU A 1 103 ? 2.541 -17.726 16.182 1.00 37.56 103 GLU A O 1
ATOM 822 N N . VAL A 1 104 ? 2.527 -16.154 14.618 1.00 44.56 104 VAL A N 1
ATOM 823 C CA . VAL A 1 104 ? 3.256 -16.981 13.626 1.00 44.56 104 VAL A CA 1
ATOM 824 C C . VAL A 1 104 ? 4.381 -16.167 12.980 1.00 44.56 104 VAL A C 1
ATOM 826 O O . VAL A 1 104 ? 4.181 -15.052 12.518 1.00 44.56 104 VAL A O 1
ATOM 829 N N . GLU A 1 105 ? 5.600 -16.685 12.939 1.00 43.81 105 GLU A N 1
ATOM 830 C CA . GLU A 1 105 ? 6.645 -16.064 12.124 1.00 43.81 105 GLU A CA 1
ATOM 831 C C . GLU A 1 105 ? 6.169 -15.962 10.654 1.00 43.81 105 GLU A C 1
ATOM 833 O O . GLU A 1 105 ? 5.733 -16.953 10.074 1.00 43.81 105 GLU A O 1
ATOM 838 N N . HIS A 1 106 ? 6.279 -14.765 10.060 1.00 48.97 106 HIS A N 1
ATOM 839 C CA . HIS A 1 106 ? 6.244 -14.479 8.609 1.00 48.97 106 HIS A CA 1
ATOM 840 C C . HIS A 1 106 ? 4.935 -14.237 7.847 1.00 48.97 106 HIS A C 1
ATOM 842 O O . HIS A 1 106 ? 5.028 -14.065 6.634 1.00 48.97 106 HIS A O 1
ATOM 848 N N . ALA A 1 107 ? 3.748 -14.144 8.443 1.00 51.41 107 ALA A N 1
ATOM 849 C CA . ALA A 1 107 ? 2.563 -14.330 7.597 1.00 51.41 107 ALA A CA 1
ATOM 850 C C . ALA A 1 107 ? 1.689 -13.117 7.205 1.00 51.41 107 ALA A C 1
ATOM 852 O O . ALA A 1 107 ? 0.609 -13.452 6.774 1.00 51.41 107 ALA A O 1
ATOM 853 N N . ILE A 1 108 ? 2.054 -11.809 7.277 1.00 58.19 108 ILE A N 1
ATOM 854 C CA . ILE A 1 108 ? 1.140 -10.638 6.987 1.00 58.19 108 ILE A CA 1
ATOM 855 C C . ILE A 1 108 ? -0.103 -11.059 6.174 1.00 58.19 108 ILE A C 1
ATOM 857 O O . ILE A 1 108 ? 0.076 -11.423 5.010 1.00 58.19 108 ILE A O 1
ATOM 861 N N . PRO A 1 109 ? -1.338 -11.027 6.725 1.00 65.06 109 PRO A N 1
ATOM 862 C CA . PRO A 1 109 ? -2.484 -11.800 6.207 1.00 65.06 109 PRO A CA 1
ATOM 863 C C . PRO A 1 109 ? -3.012 -11.336 4.843 1.00 65.06 109 PRO A C 1
ATOM 865 O O . PRO A 1 109 ? -4.036 -11.813 4.360 1.00 65.06 109 PRO A O 1
ATOM 868 N N . GLY A 1 110 ? -2.301 -10.408 4.215 1.00 79.69 110 GLY A N 1
ATOM 869 C CA . GLY A 1 110 ? -2.684 -9.728 3.006 1.00 79.69 110 GLY A CA 1
ATOM 870 C C . GLY A 1 110 ? -3.592 -8.552 3.300 1.00 79.69 110 GLY A C 1
ATOM 871 O O . GLY A 1 110 ? -4.384 -8.546 4.243 1.00 79.69 110 GLY A O 1
ATOM 872 N N . GLY A 1 111 ? -3.457 -7.523 2.481 1.00 89.69 111 GLY A N 1
ATOM 873 C CA . GLY A 1 111 ? -4.261 -6.326 2.612 1.00 89.69 111 GLY A CA 1
ATOM 874 C C . GLY A 1 111 ? -3.620 -5.129 1.941 1.00 89.69 111 GLY A C 1
ATOM 875 O O . GLY A 1 111 ? -2.536 -5.209 1.367 1.00 89.69 111 GLY A O 1
ATOM 876 N N . ILE A 1 112 ? -4.318 -4.006 2.011 1.00 93.12 112 ILE A N 1
ATOM 877 C CA . ILE A 1 112 ? -3.894 -2.743 1.420 1.00 93.12 112 ILE A CA 1
ATOM 878 C C . ILE A 1 112 ? -3.715 -1.744 2.555 1.00 93.12 112 ILE A C 1
ATOM 880 O O . ILE A 1 112 ? -4.608 -1.548 3.372 1.00 93.12 112 ILE A O 1
ATOM 884 N N . GLU A 1 113 ? -2.577 -1.077 2.575 1.00 93.56 113 GLU A N 1
ATOM 885 C CA . GLU A 1 113 ? -2.291 0.105 3.374 1.00 93.56 113 GLU A CA 1
ATOM 886 C C . GLU A 1 113 ? -2.324 1.315 2.445 1.00 93.56 113 GLU A C 1
ATOM 888 O O . GLU A 1 113 ? -1.597 1.336 1.459 1.00 93.56 113 GLU A O 1
ATOM 893 N N . ILE A 1 114 ? -3.162 2.315 2.731 1.00 94.88 114 ILE A N 1
ATOM 894 C CA . ILE A 1 114 ? -3.218 3.571 1.973 1.00 94.88 114 ILE A CA 1
ATOM 895 C C . ILE A 1 114 ? -2.880 4.734 2.902 1.00 94.88 114 ILE A C 1
ATOM 897 O O . ILE A 1 114 ? -3.641 5.034 3.821 1.00 94.88 114 ILE A O 1
ATOM 901 N N . HIS A 1 115 ? -1.775 5.421 2.637 1.00 93.81 115 HIS A N 1
ATOM 902 C CA . HIS A 1 115 ? -1.376 6.648 3.319 1.00 93.81 115 HIS A CA 1
ATOM 903 C C . HIS A 1 115 ? -2.116 7.822 2.693 1.00 93.81 115 HIS A C 1
ATOM 905 O O . HIS A 1 115 ? -2.049 8.023 1.481 1.00 93.81 115 HIS A O 1
ATOM 911 N N . LYS A 1 116 ? -2.812 8.593 3.524 1.00 91.88 116 LYS A N 1
ATOM 912 C CA . LYS A 1 116 ? -3.660 9.711 3.112 1.00 91.88 116 LYS A CA 1
ATOM 913 C C . LYS A 1 116 ? -3.388 10.940 3.961 1.00 91.88 116 LYS A C 1
ATOM 915 O O . LYS A 1 116 ? -2.854 10.854 5.069 1.00 91.88 116 LYS A O 1
ATOM 920 N N . VAL A 1 117 ? -3.823 12.087 3.455 1.00 88.94 117 VAL A N 1
ATOM 921 C CA . VAL A 1 117 ? -3.780 13.372 4.158 1.00 88.94 117 VAL A CA 1
ATOM 922 C C . VAL A 1 117 ? -5.200 13.919 4.281 1.00 88.94 117 VAL A C 1
ATOM 924 O O . VAL A 1 117 ? -5.953 13.938 3.308 1.00 88.94 117 VAL A O 1
ATOM 927 N N . ASP A 1 118 ? -5.607 14.319 5.486 1.00 87.19 118 ASP A N 1
ATOM 928 C CA . ASP A 1 118 ? -6.923 14.920 5.707 1.00 87.19 118 ASP A CA 1
ATOM 929 C C . ASP A 1 118 ? -6.960 16.406 5.297 1.00 87.19 118 ASP A C 1
ATOM 931 O O . ASP A 1 118 ? -5.947 17.017 4.956 1.00 87.19 118 ASP A O 1
ATOM 935 N N . LEU A 1 119 ? -8.144 17.024 5.357 1.00 87.69 119 LEU A N 1
ATOM 936 C CA . LEU A 1 119 ? -8.332 18.441 5.002 1.00 87.69 119 LEU A CA 1
ATOM 937 C C . LEU A 1 119 ? -7.535 19.421 5.884 1.00 87.69 119 LEU A C 1
ATOM 939 O O . LEU A 1 119 ? -7.432 20.598 5.549 1.00 87.69 119 LEU A O 1
ATOM 943 N N . GLN A 1 120 ? -7.012 18.961 7.020 1.00 86.94 120 GLN A N 1
ATOM 944 C CA . GLN A 1 120 ? -6.209 19.742 7.959 1.00 86.94 120 GLN A CA 1
ATOM 945 C C . GLN A 1 120 ? -4.706 19.473 7.775 1.00 86.94 120 GLN A C 1
ATOM 947 O O . GLN A 1 120 ? -3.899 19.998 8.539 1.00 86.94 120 GLN A O 1
ATOM 952 N N . GLY A 1 121 ? -4.320 18.675 6.773 1.00 84.81 121 GLY A N 1
ATOM 953 C CA . GLY A 1 121 ? -2.931 18.311 6.508 1.00 84.81 121 GLY A CA 1
ATOM 954 C C . GLY A 1 121 ? -2.410 17.170 7.384 1.00 84.81 121 GLY A C 1
ATOM 955 O O . GLY A 1 121 ? -1.210 16.903 7.379 1.00 84.81 121 GLY A O 1
ATOM 956 N N . ARG A 1 122 ? -3.272 16.491 8.151 1.00 87.00 122 ARG A N 1
ATOM 957 C CA . ARG A 1 122 ? -2.856 15.403 9.044 1.00 87.00 122 ARG A CA 1
ATOM 958 C C . ARG A 1 122 ? -2.776 14.093 8.274 1.00 87.00 122 ARG A C 1
ATOM 960 O O . ARG A 1 122 ? -3.726 13.712 7.589 1.00 87.00 122 ARG A O 1
ATOM 967 N N . LYS A 1 123 ? -1.647 13.398 8.416 1.00 90.62 123 LYS A N 1
ATOM 968 C CA . LYS A 1 123 ? -1.422 12.079 7.817 1.00 90.62 123 LYS A CA 1
ATOM 969 C C . LYS A 1 123 ? -2.186 11.003 8.593 1.00 90.62 123 LYS A C 1
ATOM 971 O O . LYS A 1 123 ? -2.188 10.993 9.824 1.00 90.62 123 LYS A O 1
ATOM 976 N N . TYR A 1 124 ? -2.814 10.085 7.876 1.00 94.50 124 TYR A N 1
ATOM 977 C CA . TYR A 1 124 ? -3.461 8.897 8.428 1.00 94.50 124 TYR A CA 1
ATOM 978 C C . TYR A 1 124 ? -3.323 7.733 7.448 1.00 94.50 124 TYR A C 1
ATOM 980 O O . TYR A 1 124 ? -2.989 7.936 6.282 1.00 94.50 124 TYR A O 1
ATOM 988 N N . ALA A 1 125 ? -3.570 6.516 7.920 1.00 95.25 125 ALA A N 1
ATOM 989 C CA . ALA A 1 125 ? -3.592 5.333 7.076 1.00 95.25 125 ALA A CA 1
ATOM 990 C C . ALA A 1 125 ? -4.970 4.680 7.086 1.00 95.25 125 ALA A C 1
ATOM 992 O O . ALA A 1 125 ? -5.595 4.516 8.136 1.00 95.25 125 ALA A O 1
ATOM 993 N N . GLU A 1 126 ? -5.433 4.306 5.903 1.00 95.06 126 GLU A N 1
ATOM 994 C CA . GLU A 1 126 ? -6.591 3.453 5.701 1.00 95.06 126 GLU A CA 1
ATOM 995 C C . GLU A 1 126 ? -6.103 2.049 5.365 1.00 95.06 126 GLU A C 1
ATOM 997 O O . GLU A 1 126 ? -5.434 1.842 4.356 1.00 95.06 126 GLU A O 1
ATOM 1002 N N . LEU A 1 127 ? -6.423 1.095 6.232 1.00 92.75 127 LEU A N 1
ATOM 1003 C CA . LEU A 1 127 ? -6.077 -0.307 6.063 1.00 92.75 127 LEU A CA 1
ATOM 1004 C C . LEU A 1 127 ? -7.304 -1.058 5.563 1.00 92.75 127 LEU A C 1
ATOM 1006 O O . LEU A 1 127 ? -8.343 -1.027 6.221 1.00 92.75 127 LEU A O 1
ATOM 1010 N N . ILE A 1 128 ? -7.185 -1.724 4.422 1.00 91.62 128 ILE A N 1
ATOM 1011 C CA . ILE A 1 128 ? -8.230 -2.551 3.821 1.00 91.62 128 ILE A CA 1
ATOM 1012 C C . ILE A 1 128 ? -7.796 -4.006 3.944 1.00 91.62 128 ILE A C 1
ATOM 1014 O O . ILE A 1 128 ? -6.701 -4.379 3.528 1.00 91.62 128 ILE A O 1
ATOM 1018 N N . LEU A 1 129 ? -8.666 -4.823 4.518 1.00 86.12 129 LEU A N 1
ATOM 1019 C CA . LEU A 1 129 ? -8.399 -6.212 4.874 1.00 86.12 129 LEU A CA 1
ATOM 1020 C C . LEU A 1 129 ? -9.479 -7.080 4.257 1.00 86.12 129 LEU A C 1
ATOM 1022 O O . LEU A 1 129 ? -10.625 -6.642 4.166 1.00 86.12 129 LEU A O 1
ATOM 1026 N N . THR A 1 130 ? -9.154 -8.317 3.907 1.00 76.25 130 THR A N 1
ATOM 1027 C CA . THR A 1 130 ? -10.191 -9.313 3.635 1.00 76.25 130 THR A CA 1
ATOM 1028 C C . THR A 1 130 ? -10.600 -9.976 4.944 1.00 76.25 130 THR A C 1
ATOM 1030 O O . THR A 1 130 ? -9.751 -10.330 5.760 1.00 76.25 130 THR A O 1
ATOM 1033 N N . LEU A 1 131 ? -11.901 -10.145 5.166 1.00 63.75 131 LEU A N 1
ATOM 1034 C CA . LEU A 1 131 ? -12.367 -11.094 6.169 1.00 63.75 131 LEU A CA 1
ATOM 1035 C C . LEU A 1 131 ? -12.069 -12.503 5.637 1.00 63.75 131 LEU A C 1
ATOM 1037 O O . LEU A 1 131 ? -12.402 -12.808 4.491 1.00 63.75 131 LEU A O 1
ATOM 1041 N N . SER A 1 132 ? -11.395 -13.334 6.433 1.00 51.78 132 SER A N 1
ATOM 1042 C CA . SER A 1 132 ? -11.382 -14.778 6.198 1.00 51.78 132 SER A CA 1
ATOM 1043 C C . SER A 1 132 ? -12.781 -15.321 6.497 1.00 51.78 132 SER A C 1
ATOM 1045 O O . SER A 1 132 ? -13.371 -14.913 7.501 1.00 51.78 132 SER A O 1
ATOM 1047 N N . GLU A 1 133 ? -13.303 -16.194 5.631 1.00 44.41 133 GLU A N 1
ATOM 1048 C CA . GLU A 1 133 ? -14.548 -16.939 5.888 1.00 44.41 133 GLU A CA 1
ATOM 1049 C C . GLU A 1 133 ? -14.501 -17.739 7.200 1.00 44.41 133 GLU A C 1
ATOM 1051 O O . GLU A 1 133 ? -13.408 -18.238 7.564 1.00 44.41 133 GLU A O 1
#

Sequence (133 aa):
MKFTFVGFQGSSDLATLPDTWAKFGASVLAELPDHSCVYVPDGVGVTHFVGVLSAKVPDHIPLEGFDSLEVEYEFPTTRILTAETEEELARKIYEFWTRDHYEVEHAIPGGIEIHKVDLQGRKYAELILTLSE

Radius of gyration: 14.44 Å; Cα contacts (8 Å, |Δi|>4): 255; chai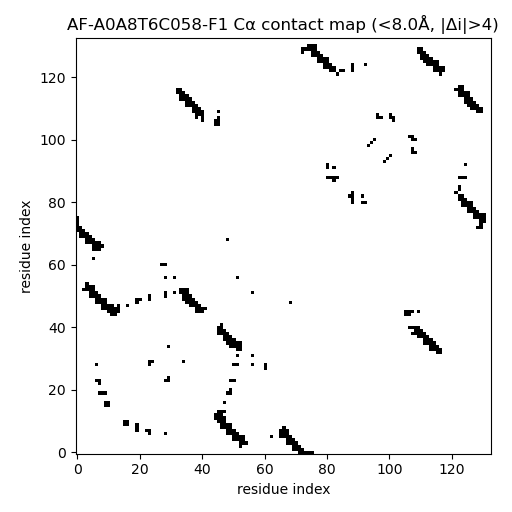ns: 1; bounding box: 30×39×36 Å

Secondary structure (DSSP, 8-state):
-EEEEEEEE--S-GGGHHHHHHHHHTSGGGGSS-EEEEEEE-SSSEEEEEEEEGGGS-TTS--TT-EEEEEE-SSEEEEEEE-SSHHHHHHHHHHHHHTSS-SSTT----EEEEEEE-TTS-EEEEEEEEPP-

Solvent-accessible surface area (backbone atoms only — not comparable to full-atom values): 7641 Å² total; per-residue (Å²): 86,78,47,48,32,39,32,45,74,49,55,53,50,70,86,46,47,64,59,41,50,53,56,41,64,74,36,80,74,55,76,51,80,52,41,31,42,36,38,45,54,74,90,85,38,31,31,35,33,36,29,29,53,47,95,72,59,59,92,86,61,81,65,83,93,48,44,75,51,78,49,75,31,90,50,66,47,78,49,79,48,76,42,96,45,71,71,54,36,54,48,52,51,51,42,48,53,54,57,78,70,43,102,52,94,72,63,52,90,35,33,36,41,33,41,36,63,48,99,85,70,48,56,34,35,45,35,39,32,61,63,79,132